Protein AF-A0A5N5MYC4-F1 (afdb_monomer)

Mean predicted aligned error: 20.19 Å

Radius of gyration: 36.61 Å; Cα contacts (8 Å, |Δi|>4): 87; chains: 1; bounding box: 85×36×116 Å

Nearest PDB structures (foldseek):
  8sst-assembly1_A  TM=7.123E-01  e=2.802E-02  Homo sapiens
  5und-assembly1_A  TM=7.502E-01  e=3.215E-02  Homo sapiens
  5t0u-assembly2_D  TM=6.548E-01  e=1.509E-02  Homo sapiens
  8ffz-assembly1_A  TM=6.194E-01  e=7.337E-02  Saccharomyces cerevisiae

Foldseek 3Di:
DDDDDDPDDDPDDDDDDDDDDPPVLPFDAAPVDRDGHSDPVVNVLVCQQQPNCDAPAAAPDPPDPRNPRHHSDPVVNVVCCCQCPVDPDNDDDDDPPPRPHPPPPPPPDDDDPDPPPVRVVVVVVVVVVVVVVVVVVVVVVVVVVVVVVVVVVVVVVVVVVD

Sequence (162 aa):
MVKGTIYRTASYSNPATEAGTPATQSGVNCQYCNKTVANARNLTPHIVSQHTDERAHLCPFQECPYATKGFALKEGLQRYITRVHESDNPTEPATPPQRAVPRIEQVSEEPQTEKSEGEVLRDRMRETQAIIDSQQRVMDEQIDTIEEQATVIKKQQARLRN

pLDDT: mean 71.6, std 19.71, range [30.23, 96.5]

Secondary structure (DSSP, 8-state):
--------------------------PEEPSSSSPEESSHHHHHHHHHHHT-----B--S-TTSTHHHH-BSSHHHHHHHHHHHTS-SS--S------------------------HHHHHHHHHHHHHHHHHHHHHHHHHHHHHHHHHHHHHHHHHHHHT-

Solvent-accessible surface area (backbone atoms only — not comparable to full-atom values): 10419 Å² total; per-residue (Å²): 139,83,87,78,83,79,84,77,79,77,83,85,76,85,83,90,78,95,72,98,66,89,69,76,77,76,39,42,67,47,95,90,44,96,53,67,30,78,40,67,82,56,41,58,61,46,44,35,62,65,76,38,92,59,40,83,34,51,43,89,51,80,94,40,86,38,38,83,58,33,25,57,41,64,68,60,41,51,57,45,45,54,52,74,75,66,43,99,64,75,81,67,83,79,71,71,86,66,81,67,69,74,79,76,73,81,75,86,70,76,91,71,90,71,71,52,72,71,51,54,50,49,52,52,51,51,55,55,46,53,52,50,56,54,53,46,53,54,51,51,54,51,48,55,52,51,52,52,51,51,52,52,51,52,52,53,54,54,60,75,74,108

Structure (mmCIF, N/CA/C/O backbone):
data_AF-A0A5N5MYC4-F1
#
_entry.id   AF-A0A5N5MYC4-F1
#
loop_
_atom_site.group_PDB
_atom_site.id
_atom_site.type_symbol
_atom_site.label_atom_id
_atom_site.label_alt_id
_atom_site.label_comp_id
_atom_site.label_asym_id
_atom_site.label_entity_id
_atom_site.label_seq_id
_atom_site.pdbx_PDB_ins_code
_atom_site.Cartn_x
_atom_site.Cartn_y
_atom_site.Cartn_z
_atom_site.occupancy
_atom_site.B_iso_or_equiv
_atom_site.auth_seq_id
_atom_site.auth_comp_id
_atom_site.auth_asym_id
_atom_site.auth_atom_id
_atom_site.pdbx_PDB_model_num
ATOM 1 N N . MET A 1 1 ? 53.921 -22.466 -33.991 1.00 40.56 1 MET A N 1
ATOM 2 C CA . MET A 1 1 ? 52.835 -22.314 -34.989 1.00 40.56 1 MET A CA 1
ATOM 3 C C . MET A 1 1 ? 51.530 -22.757 -34.341 1.00 40.56 1 MET A C 1
ATOM 5 O O . MET A 1 1 ? 51.2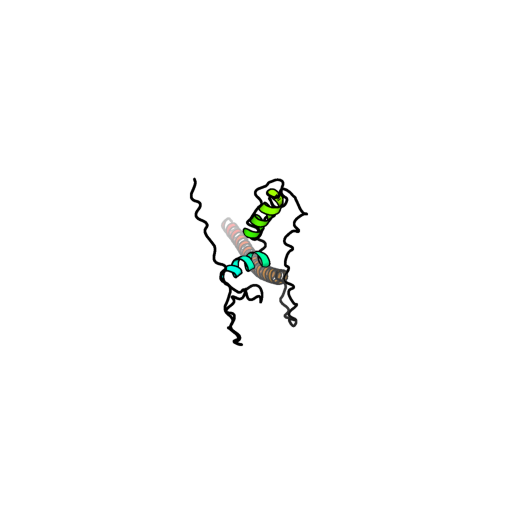82 -23.951 -34.239 1.00 40.56 1 MET A O 1
ATOM 9 N N . VAL A 1 2 ? 50.761 -21.815 -33.790 1.00 37.75 2 VAL A N 1
ATOM 10 C CA . VAL A 1 2 ? 49.554 -22.101 -32.993 1.00 37.75 2 VAL A CA 1
ATOM 11 C C . VAL A 1 2 ? 48.342 -22.066 -33.928 1.00 37.75 2 VAL A C 1
ATOM 13 O O . VAL A 1 2 ? 48.117 -21.065 -34.602 1.00 37.75 2 VAL A O 1
ATOM 16 N N . LYS A 1 3 ? 47.610 -23.181 -34.034 1.00 37.59 3 LYS A N 1
ATOM 17 C CA . LYS A 1 3 ? 46.427 -23.327 -34.898 1.00 37.59 3 LYS A CA 1
ATOM 18 C C . LYS A 1 3 ? 45.230 -22.628 -34.241 1.00 37.59 3 LYS A C 1
ATOM 20 O O . LYS A 1 3 ? 44.675 -23.149 -33.282 1.00 37.59 3 LYS A O 1
ATOM 25 N N . GLY A 1 4 ? 44.863 -21.448 -34.739 1.00 34.09 4 GLY A N 1
ATOM 26 C CA . GLY A 1 4 ? 43.663 -20.720 -34.324 1.00 34.09 4 GLY A CA 1
ATOM 27 C C . GLY A 1 4 ? 42.451 -21.144 -35.152 1.00 34.09 4 GLY A C 1
ATOM 28 O O . GLY A 1 4 ? 42.397 -20.889 -36.353 1.00 34.09 4 GLY A O 1
ATOM 29 N N . THR A 1 5 ? 41.485 -21.800 -34.515 1.00 40.28 5 THR A N 1
ATOM 30 C CA . THR A 1 5 ? 40.174 -22.113 -35.094 1.00 40.28 5 THR A CA 1
ATOM 31 C C . THR A 1 5 ? 39.358 -20.825 -35.189 1.00 40.28 5 THR A C 1
ATOM 33 O O . THR A 1 5 ? 38.956 -20.263 -34.173 1.00 40.28 5 THR A O 1
ATOM 36 N N . ILE A 1 6 ? 39.128 -20.336 -36.407 1.00 43.34 6 ILE A N 1
ATOM 37 C CA . ILE A 1 6 ? 38.273 -19.173 -36.659 1.00 43.34 6 ILE A CA 1
ATOM 38 C C . ILE A 1 6 ? 36.821 -19.669 -36.683 1.00 43.34 6 ILE A C 1
ATOM 40 O O . ILE A 1 6 ? 36.398 -20.303 -37.649 1.00 43.34 6 ILE A O 1
ATOM 44 N N . TYR A 1 7 ? 36.047 -19.408 -35.627 1.00 30.23 7 TYR A N 1
ATOM 45 C CA . TYR A 1 7 ? 34.598 -19.616 -35.665 1.00 30.23 7 TYR A CA 1
ATOM 46 C C . TYR A 1 7 ? 33.967 -18.496 -36.494 1.00 30.23 7 TYR A C 1
ATOM 48 O O . TYR A 1 7 ? 33.745 -17.384 -36.022 1.00 30.23 7 TYR A O 1
ATOM 56 N N . ARG A 1 8 ? 33.714 -18.791 -37.769 1.00 38.62 8 ARG A N 1
ATOM 57 C CA . ARG A 1 8 ? 32.948 -17.944 -38.684 1.00 38.62 8 ARG A CA 1
ATOM 58 C C . ARG A 1 8 ? 31.475 -18.010 -38.269 1.00 38.62 8 ARG A C 1
ATOM 60 O O . ARG A 1 8 ? 30.798 -18.984 -38.587 1.00 38.62 8 ARG A O 1
ATOM 67 N N . THR A 1 9 ? 30.970 -17.016 -37.542 1.00 39.94 9 THR A N 1
ATOM 68 C CA . THR A 1 9 ? 29.525 -16.884 -37.319 1.00 39.94 9 THR A CA 1
ATOM 69 C C . THR A 1 9 ? 28.873 -16.512 -38.648 1.00 39.94 9 THR A C 1
ATOM 71 O O . THR A 1 9 ? 29.110 -15.447 -39.212 1.00 39.94 9 THR A O 1
ATOM 74 N N . ALA A 1 10 ? 28.112 -17.452 -39.204 1.00 36.81 10 ALA A N 1
ATOM 75 C CA . ALA A 1 10 ? 27.344 -17.239 -40.416 1.00 36.81 10 ALA A CA 1
ATOM 76 C C . ALA A 1 10 ? 26.295 -16.143 -40.171 1.00 36.81 10 ALA A C 1
ATOM 78 O O . ALA A 1 10 ? 25.415 -16.278 -39.321 1.00 36.81 10 ALA A O 1
ATOM 79 N N . SER A 1 11 ? 26.406 -15.054 -40.924 1.00 43.53 11 SER A N 1
ATOM 80 C CA . SER A 1 11 ? 25.342 -14.088 -41.153 1.00 43.53 11 SER A CA 1
ATOM 81 C C . SER A 1 11 ? 24.241 -14.774 -41.959 1.00 43.53 11 SER A C 1
ATOM 83 O O . SER A 1 11 ? 24.318 -14.881 -43.182 1.00 43.53 11 SER A O 1
ATOM 85 N N . TYR A 1 12 ? 23.218 -15.277 -41.272 1.00 34.78 12 TYR A N 1
ATOM 86 C CA . TYR A 1 12 ? 21.999 -15.716 -41.939 1.00 34.78 12 TYR A CA 1
ATOM 87 C C . TYR A 1 12 ? 21.197 -14.480 -42.328 1.00 34.78 12 TYR A C 1
ATOM 89 O O . TYR A 1 12 ? 20.502 -13.881 -41.510 1.00 34.78 12 TYR A O 1
ATOM 97 N N . SER A 1 13 ? 21.332 -14.083 -43.587 1.00 42.34 13 SER A N 1
ATOM 98 C CA . SER A 1 13 ? 20.403 -13.174 -44.240 1.00 42.34 13 SER A CA 1
ATOM 99 C C . SER A 1 13 ? 19.429 -13.977 -45.107 1.00 42.34 13 SER A C 1
ATOM 101 O O . SER A 1 13 ? 19.862 -14.682 -46.015 1.00 42.34 13 SER A O 1
ATOM 103 N N . ASN A 1 14 ? 18.136 -13.740 -44.843 1.00 51.56 14 ASN A N 1
ATOM 104 C CA . ASN A 1 14 ? 16.948 -13.868 -45.708 1.00 51.56 14 ASN A CA 1
ATOM 105 C C . ASN A 1 14 ? 16.338 -15.273 -45.945 1.00 51.56 14 ASN A C 1
ATOM 107 O O . ASN A 1 14 ? 17.061 -16.260 -46.051 1.00 51.56 14 ASN A O 1
ATOM 111 N N . PRO A 1 15 ? 14.987 -15.371 -46.000 1.00 45.44 15 PRO A N 1
ATOM 112 C CA . PRO A 1 15 ? 14.261 -14.934 -47.197 1.00 45.44 15 PRO A CA 1
ATOM 113 C C . PRO A 1 15 ? 12.958 -14.145 -46.967 1.00 45.44 15 PRO A C 1
ATOM 115 O O . PRO A 1 15 ? 12.395 -14.079 -45.880 1.00 45.44 15 PRO A O 1
ATOM 118 N N . ALA A 1 16 ? 12.527 -13.529 -48.066 1.00 44.28 16 ALA A N 1
ATOM 119 C CA . ALA A 1 16 ? 11.279 -12.818 -48.282 1.00 44.28 16 ALA A CA 1
ATOM 120 C C . ALA A 1 16 ? 10.018 -13.625 -47.931 1.00 44.28 16 ALA A C 1
ATOM 122 O O . ALA A 1 16 ? 9.952 -14.812 -48.235 1.00 44.28 16 ALA A O 1
ATOM 123 N N . THR A 1 17 ? 8.980 -12.926 -47.465 1.00 39.84 17 THR A N 1
ATOM 124 C CA . THR A 1 17 ? 7.576 -13.248 -47.769 1.00 39.84 17 THR A CA 1
ATOM 125 C C . THR A 1 17 ? 6.750 -11.965 -47.748 1.00 39.84 17 THR A C 1
ATOM 127 O O . THR A 1 17 ? 6.497 -11.390 -46.690 1.00 39.84 17 THR A O 1
ATOM 130 N N . GLU A 1 18 ? 6.329 -11.534 -48.934 1.00 50.00 18 GLU A N 1
ATOM 131 C CA . GLU A 1 18 ? 5.110 -10.756 -49.123 1.00 50.00 18 GLU A CA 1
ATOM 132 C C . GLU A 1 18 ? 3.922 -11.665 -48.786 1.00 50.00 18 GLU A C 1
ATOM 134 O O . GLU A 1 18 ? 3.725 -12.680 -49.448 1.00 50.00 18 GLU A O 1
ATOM 139 N N . ALA A 1 19 ? 3.151 -11.337 -47.751 1.00 41.12 19 ALA A N 1
ATOM 140 C CA . ALA A 1 19 ? 1.757 -11.752 -47.601 1.00 41.12 19 ALA A CA 1
ATOM 141 C C . ALA A 1 19 ? 1.153 -11.031 -46.395 1.00 41.12 19 ALA A C 1
ATOM 143 O O . ALA A 1 19 ? 1.641 -11.136 -45.270 1.00 41.12 19 ALA A O 1
ATOM 144 N N . GLY A 1 20 ? 0.063 -10.306 -46.635 1.00 51.94 20 GLY A N 1
ATOM 145 C CA . GLY A 1 20 ? -0.816 -9.847 -45.576 1.00 51.94 20 GLY A CA 1
ATOM 146 C C . GLY A 1 20 ? -1.429 -11.041 -44.849 1.00 51.94 20 GLY A C 1
ATOM 147 O O . GLY A 1 20 ? -2.230 -11.780 -45.408 1.00 51.94 20 GLY A O 1
ATOM 148 N N . THR A 1 21 ? -1.084 -11.179 -43.577 1.00 41.94 21 THR A N 1
ATOM 149 C CA . THR A 1 21 ? -1.866 -11.901 -42.573 1.00 41.94 21 THR A CA 1
ATOM 150 C C . THR A 1 21 ? -1.789 -11.071 -41.298 1.00 41.94 21 THR A C 1
ATOM 152 O O . THR A 1 21 ? -0.668 -10.785 -40.864 1.00 41.94 21 THR A O 1
ATOM 155 N N . PRO A 1 22 ? -2.909 -10.674 -40.663 1.00 47.75 22 PRO A N 1
ATOM 156 C CA . PRO A 1 22 ? -2.864 -10.241 -39.280 1.00 47.75 22 PRO A CA 1
ATOM 157 C C . PRO A 1 22 ? -2.568 -11.501 -38.469 1.00 47.75 22 PRO A C 1
ATOM 159 O O . PRO A 1 22 ? -3.472 -12.183 -37.994 1.00 47.75 22 PRO A O 1
ATOM 162 N N . ALA A 1 23 ? -1.287 -11.865 -38.372 1.00 49.53 23 ALA A N 1
ATOM 163 C CA . ALA A 1 23 ? -0.843 -12.754 -37.323 1.00 49.53 23 ALA A CA 1
ATOM 164 C C . ALA A 1 23 ? -1.315 -12.076 -36.043 1.00 49.53 23 ALA A C 1
ATOM 166 O O . ALA A 1 23 ? -0.856 -10.977 -35.727 1.00 49.53 23 ALA A O 1
ATOM 167 N N . THR A 1 24 ? -2.305 -12.671 -35.382 1.00 54.91 24 THR A N 1
ATOM 168 C CA . THR A 1 24 ? -2.710 -12.311 -34.031 1.00 54.91 24 THR A CA 1
ATOM 169 C C . THR A 1 24 ? -1.435 -12.266 -33.214 1.00 54.91 24 THR A C 1
ATOM 171 O O . THR A 1 24 ? -0.899 -13.312 -32.838 1.00 54.91 24 THR A O 1
ATOM 174 N N . GLN A 1 25 ? -0.900 -11.055 -33.030 1.00 58.31 25 GLN A N 1
ATOM 175 C CA . GLN A 1 25 ? 0.238 -10.801 -32.173 1.00 58.31 25 GLN A CA 1
ATOM 176 C C . GLN A 1 25 ? -0.243 -11.237 -30.802 1.00 58.31 25 GLN A C 1
ATOM 178 O O . GLN A 1 25 ? -0.984 -10.521 -30.134 1.00 58.31 25 GLN A O 1
ATOM 183 N N . SER A 1 26 ? 0.099 -12.467 -30.433 1.00 66.88 26 SER A N 1
ATOM 184 C CA . SER A 1 26 ? -0.256 -13.060 -29.151 1.00 66.88 26 SER A CA 1
ATOM 185 C C . SER A 1 26 ? 0.699 -12.479 -28.118 1.00 66.88 26 SER A C 1
AT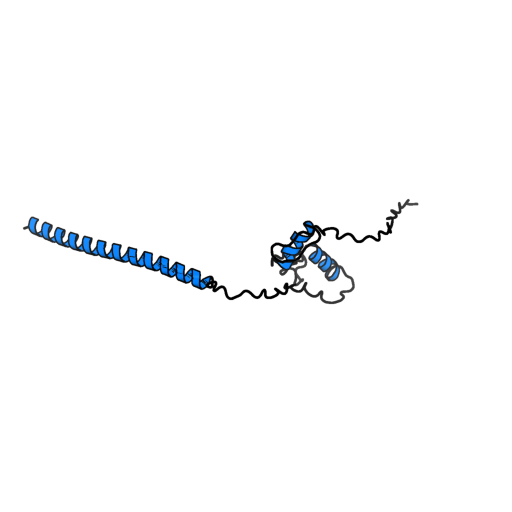OM 187 O O . SER A 1 26 ? 1.531 -13.171 -27.543 1.00 66.88 26 SER A O 1
ATOM 189 N N . GLY A 1 27 ? 0.662 -11.156 -27.990 1.00 74.19 27 GLY A N 1
ATOM 190 C CA . GLY A 1 27 ? 1.341 -10.439 -26.939 1.00 74.19 27 GLY A CA 1
ATOM 191 C C . GLY A 1 27 ? 0.592 -10.636 -25.630 1.00 74.19 27 GLY A C 1
ATOM 192 O O . GLY A 1 27 ? -0.596 -10.955 -25.595 1.00 74.19 27 GLY A O 1
ATOM 193 N N . VAL A 1 28 ? 1.312 -10.453 -24.536 1.00 81.19 28 VAL A N 1
ATOM 194 C CA . VAL A 1 28 ? 0.767 -10.531 -23.190 1.00 81.19 28 VAL A CA 1
ATOM 195 C C . VAL A 1 28 ? 0.457 -9.116 -22.726 1.00 81.19 28 VAL A C 1
ATOM 197 O O . VAL A 1 28 ? 1.333 -8.249 -22.721 1.00 81.19 2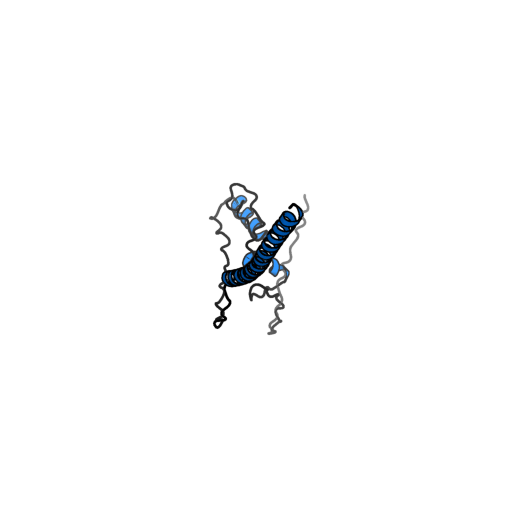8 VAL A O 1
ATOM 200 N N . ASN A 1 29 ? -0.796 -8.879 -22.354 1.00 84.56 29 ASN A N 1
ATOM 201 C CA . ASN A 1 29 ? -1.239 -7.586 -21.849 1.00 84.56 29 ASN A CA 1
ATOM 202 C C . ASN A 1 29 ? -0.779 -7.385 -20.405 1.00 84.56 29 ASN A C 1
ATOM 204 O O . ASN A 1 29 ? -0.800 -8.316 -19.595 1.00 84.56 29 ASN A O 1
ATOM 208 N N . CYS A 1 30 ? -0.370 -6.162 -20.081 1.00 82.25 30 CYS A N 1
ATOM 209 C CA . CYS A 1 30 ? -0.133 -5.779 -18.700 1.00 82.25 30 CYS A CA 1
ATOM 210 C C . CYS A 1 30 ? -1.462 -5.597 -17.955 1.00 82.25 30 CYS A C 1
ATOM 212 O O . CYS A 1 30 ? -2.449 -5.138 -18.517 1.00 82.25 30 CYS A O 1
ATOM 214 N N . GLN A 1 31 ? -1.489 -5.976 -16.678 1.00 81.75 31 GLN A N 1
ATOM 215 C CA . GLN A 1 31 ? -2.675 -5.832 -15.824 1.00 81.75 31 GLN A CA 1
ATOM 216 C C . GLN A 1 31 ? -2.794 -4.424 -15.222 1.00 81.75 31 GLN A C 1
ATOM 218 O O . GLN A 1 31 ? -3.866 -4.029 -14.783 1.00 81.75 31 GLN A O 1
ATOM 223 N N . TYR A 1 32 ? -1.695 -3.667 -15.211 1.00 79.19 32 TYR A N 1
ATOM 224 C CA . TYR A 1 32 ? -1.620 -2.321 -14.638 1.00 79.19 32 TYR A CA 1
ATOM 225 C C . TYR A 1 32 ? -1.611 -1.216 -15.706 1.00 79.19 32 TYR A C 1
ATOM 227 O O . TYR A 1 32 ? -1.733 -0.036 -15.384 1.00 79.19 32 TYR A O 1
ATOM 235 N N . CYS A 1 33 ? -1.446 -1.572 -16.983 1.00 80.75 33 CYS A N 1
ATOM 236 C CA . CYS A 1 33 ? -1.672 -0.666 -18.105 1.00 80.75 33 CYS A CA 1
ATOM 237 C C . CYS A 1 33 ? -2.127 -1.424 -19.351 1.00 80.75 33 CYS A C 1
ATOM 239 O O . CYS A 1 33 ? -1.788 -2.584 -19.543 1.00 80.75 33 CYS A O 1
ATOM 241 N N . ASN A 1 34 ? -2.796 -0.732 -20.272 1.00 77.81 34 ASN A N 1
ATOM 242 C CA . ASN A 1 34 ? -3.291 -1.316 -21.525 1.00 77.81 34 ASN A CA 1
ATOM 243 C C . ASN A 1 34 ? -2.183 -1.583 -22.568 1.00 77.81 34 ASN A C 1
ATOM 245 O O . ASN A 1 34 ? -2.446 -1.595 -23.769 1.00 77.81 34 ASN A O 1
ATOM 249 N N . LYS A 1 35 ? -0.922 -1.759 -22.144 1.00 78.50 35 LYS A N 1
ATOM 250 C CA . LYS A 1 35 ? 0.185 -2.076 -23.054 1.00 78.50 35 LYS A CA 1
ATOM 251 C C . LYS A 1 35 ? 0.273 -3.578 -23.296 1.00 78.50 35 LYS A C 1
ATOM 253 O O . LYS A 1 35 ? 0.394 -4.369 -22.360 1.00 78.50 35 LYS A O 1
ATOM 258 N N . THR A 1 36 ? 0.305 -3.945 -24.572 1.00 83.12 36 THR A N 1
ATOM 259 C CA . THR A 1 36 ? 0.582 -5.305 -25.033 1.00 83.12 36 THR A CA 1
ATOM 260 C C . THR A 1 36 ? 2.085 -5.490 -25.206 1.00 83.12 36 THR A C 1
ATOM 262 O O . THR A 1 36 ? 2.729 -4.809 -26.005 1.00 83.12 36 THR A O 1
ATOM 265 N N . VAL A 1 37 ? 2.665 -6.410 -24.440 1.00 84.38 37 VAL A N 1
ATOM 266 C CA . VAL A 1 37 ? 4.084 -6.758 -24.512 1.00 84.38 37 VAL A CA 1
ATOM 267 C C . VAL A 1 37 ? 4.249 -7.992 -25.390 1.00 84.38 37 VAL A C 1
ATOM 269 O O . VAL A 1 37 ? 3.516 -8.959 -25.242 1.00 84.38 37 VAL A O 1
ATOM 272 N N . ALA A 1 38 ? 5.244 -8.000 -26.279 1.00 83.69 38 ALA A N 1
ATOM 273 C CA . ALA A 1 38 ? 5.427 -9.088 -27.245 1.00 83.69 38 ALA A CA 1
ATOM 274 C C . ALA A 1 38 ? 5.568 -10.486 -26.612 1.00 83.69 38 ALA A C 1
ATOM 276 O O . ALA A 1 38 ? 5.150 -11.461 -27.218 1.00 83.69 38 ALA A O 1
ATOM 277 N N . ASN A 1 39 ? 6.140 -10.587 -25.405 1.00 81.50 39 ASN A N 1
ATOM 278 C CA . ASN A 1 39 ? 6.407 -11.856 -24.724 1.00 81.50 39 ASN A CA 1
ATOM 279 C C . ASN A 1 39 ? 6.175 -11.743 -23.211 1.00 81.50 39 ASN A C 1
ATOM 281 O O . ASN A 1 39 ? 6.530 -10.727 -22.609 1.00 81.50 39 ASN A O 1
ATOM 285 N N . ALA A 1 40 ? 5.732 -12.834 -22.576 1.00 78.56 40 ALA A N 1
ATOM 286 C CA . ALA A 1 40 ? 5.562 -12.923 -21.119 1.00 78.56 40 ALA A CA 1
ATOM 287 C C . ALA A 1 40 ? 6.852 -12.601 -20.341 1.00 78.56 40 ALA A C 1
ATOM 289 O O . ALA A 1 40 ? 6.813 -11.916 -19.324 1.00 78.56 40 ALA A O 1
ATOM 290 N N . ARG A 1 41 ? 8.020 -13.015 -20.856 1.00 82.00 41 ARG A N 1
ATOM 291 C CA . ARG A 1 41 ? 9.332 -12.715 -20.249 1.00 82.00 41 ARG A CA 1
ATOM 292 C C . ARG A 1 41 ? 9.591 -11.213 -20.101 1.00 82.00 41 ARG A C 1
ATOM 294 O O . ARG A 1 41 ? 10.267 -10.800 -19.167 1.00 82.00 41 ARG A O 1
ATOM 301 N N . ASN A 1 42 ? 9.064 -10.409 -21.021 1.00 82.75 42 ASN A N 1
ATOM 302 C CA . ASN A 1 42 ? 9.244 -8.961 -21.014 1.00 82.75 42 ASN A CA 1
ATOM 303 C C . ASN A 1 42 ? 8.171 -8.256 -20.172 1.00 82.75 42 ASN A C 1
ATOM 305 O O . ASN A 1 42 ? 8.296 -7.061 -19.915 1.00 82.75 42 ASN A O 1
ATOM 309 N N . LEU A 1 43 ? 7.139 -8.977 -19.720 1.00 83.88 43 LEU A N 1
ATOM 310 C CA . LEU A 1 43 ? 6.089 -8.412 -18.885 1.00 83.88 43 LEU A CA 1
ATOM 311 C C . LEU A 1 43 ? 6.582 -8.163 -17.456 1.00 83.88 43 LEU A C 1
ATOM 313 O O . LEU A 1 43 ? 6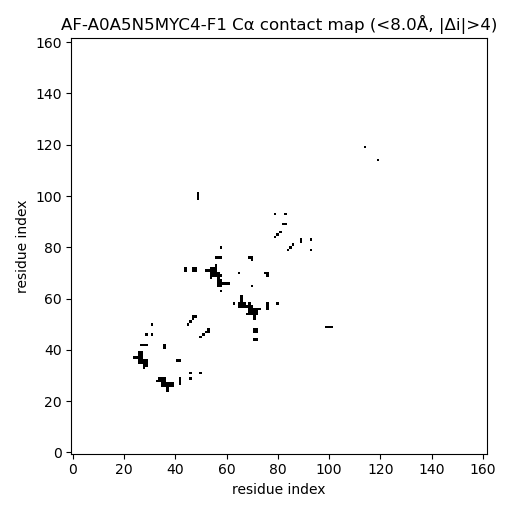.321 -7.104 -16.902 1.00 83.88 43 LEU A O 1
ATOM 317 N N . THR A 1 44 ? 7.359 -9.081 -16.882 1.00 83.62 44 THR A N 1
ATOM 318 C CA . THR A 1 44 ? 7.962 -8.899 -15.553 1.00 83.62 44 THR A CA 1
ATOM 319 C C . THR A 1 44 ? 8.826 -7.631 -15.459 1.00 83.62 44 THR A C 1
ATOM 321 O O . THR A 1 44 ? 8.532 -6.791 -14.611 1.00 83.62 44 THR A O 1
ATOM 324 N N . PRO A 1 45 ? 9.834 -7.401 -16.328 1.00 79.19 45 PRO A N 1
ATOM 325 C CA . PRO A 1 45 ? 10.620 -6.168 -16.278 1.00 79.19 45 PRO A CA 1
ATOM 326 C C . PRO A 1 45 ? 9.795 -4.923 -16.638 1.00 79.19 45 PRO A C 1
ATOM 328 O O . PRO A 1 45 ? 10.093 -3.824 -16.169 1.00 79.19 45 PRO A O 1
ATOM 331 N N . HIS A 1 46 ? 8.735 -5.070 -17.440 1.00 83.19 46 HIS A N 1
ATOM 332 C CA . HIS A 1 46 ? 7.787 -3.990 -17.701 1.00 83.19 46 HIS A CA 1
ATOM 333 C C . HIS A 1 46 ? 7.031 -3.587 -16.426 1.00 83.19 46 HIS A C 1
ATOM 335 O O . HIS A 1 46 ? 7.018 -2.408 -16.086 1.00 83.19 46 HIS A O 1
ATOM 341 N N . ILE A 1 47 ? 6.485 -4.550 -15.679 1.00 82.88 47 ILE A N 1
ATOM 342 C CA . ILE A 1 47 ? 5.804 -4.298 -14.403 1.00 82.88 47 ILE A CA 1
ATOM 343 C C . ILE A 1 47 ? 6.770 -3.674 -13.397 1.00 82.88 47 ILE A C 1
ATOM 345 O O . ILE A 1 47 ? 6.462 -2.631 -12.826 1.00 82.88 47 ILE A O 1
ATOM 349 N N . VAL A 1 48 ? 7.970 -4.242 -13.256 1.00 80.94 48 VAL A N 1
ATOM 350 C CA . VAL A 1 48 ? 8.951 -3.753 -12.281 1.00 80.94 48 VAL A CA 1
ATOM 351 C C . VAL A 1 48 ? 9.416 -2.328 -12.593 1.00 80.94 48 VAL A C 1
ATOM 353 O O . VAL A 1 48 ? 9.633 -1.534 -11.690 1.00 80.94 48 VAL A O 1
ATOM 356 N N . SER A 1 49 ? 9.547 -1.964 -13.871 1.00 77.81 49 SER A N 1
ATOM 357 C CA . SER A 1 49 ? 10.032 -0.630 -14.252 1.00 77.81 49 SER A CA 1
ATOM 358 C C . SER A 1 49 ? 8.951 0.448 -14.354 1.00 77.81 49 SER A C 1
ATOM 360 O O . SER A 1 49 ? 9.287 1.627 -14.254 1.00 77.81 49 SER A O 1
ATOM 362 N N . GLN A 1 50 ? 7.696 0.076 -14.629 1.00 77.88 50 GLN A N 1
ATOM 363 C CA . GLN A 1 50 ? 6.609 1.028 -14.908 1.00 77.88 50 GLN A CA 1
ATOM 364 C C . GLN A 1 50 ? 5.564 1.105 -13.793 1.00 77.88 50 GLN A C 1
ATOM 366 O O . GLN A 1 50 ? 4.872 2.115 -13.687 1.00 77.88 50 GLN A O 1
ATOM 371 N N . HIS A 1 51 ? 5.424 0.046 -12.995 1.00 80.00 51 HIS A N 1
ATOM 372 C CA . HIS A 1 51 ? 4.342 -0.095 -12.018 1.00 80.00 51 HIS A CA 1
ATOM 373 C C . HIS A 1 51 ? 4.838 -0.295 -10.587 1.00 80.00 51 HIS A C 1
ATOM 375 O O . HIS A 1 51 ? 4.077 -0.057 -9.655 1.00 80.00 51 HIS A O 1
ATOM 381 N N . THR A 1 52 ? 6.102 -0.677 -10.395 1.00 74.31 52 THR A N 1
ATOM 382 C CA . THR A 1 52 ? 6.715 -0.764 -9.067 1.00 74.31 52 THR A CA 1
ATOM 383 C C . THR A 1 52 ? 7.860 0.232 -8.942 1.00 74.31 52 THR A C 1
ATOM 385 O O . THR A 1 52 ? 8.641 0.395 -9.873 1.00 74.31 52 THR A O 1
ATOM 388 N N . ASP A 1 53 ? 8.009 0.859 -7.778 1.00 69.31 53 ASP A N 1
ATOM 389 C CA . ASP A 1 53 ? 9.171 1.707 -7.474 1.00 69.31 53 ASP A CA 1
ATOM 390 C C . ASP A 1 53 ? 10.340 0.900 -6.865 1.00 69.31 53 ASP A C 1
ATOM 392 O O . ASP A 1 53 ? 11.283 1.465 -6.307 1.00 69.31 53 ASP A O 1
ATOM 396 N N . GLU A 1 54 ? 10.308 -0.432 -6.974 1.00 70.88 54 GLU A N 1
ATOM 397 C CA . GLU A 1 54 ? 11.341 -1.299 -6.416 1.00 70.88 54 GLU A CA 1
ATOM 398 C C . GLU A 1 54 ? 12.611 -1.272 -7.282 1.00 70.88 54 GLU A C 1
ATOM 400 O O . GLU A 1 54 ? 12.627 -1.655 -8.454 1.00 70.88 54 GLU A O 1
ATOM 405 N N . ARG A 1 55 ? 13.713 -0.796 -6.694 1.00 76.19 55 ARG A N 1
ATOM 406 C CA . ARG A 1 55 ? 15.021 -0.682 -7.354 1.00 76.19 55 ARG A CA 1
ATOM 407 C C . ARG A 1 55 ? 16.046 -1.571 -6.668 1.00 76.19 55 ARG A C 1
ATOM 409 O O . ARG A 1 55 ? 16.897 -1.104 -5.918 1.00 76.19 55 ARG A O 1
ATOM 416 N N . ALA A 1 56 ? 15.963 -2.866 -6.955 1.00 77.50 56 A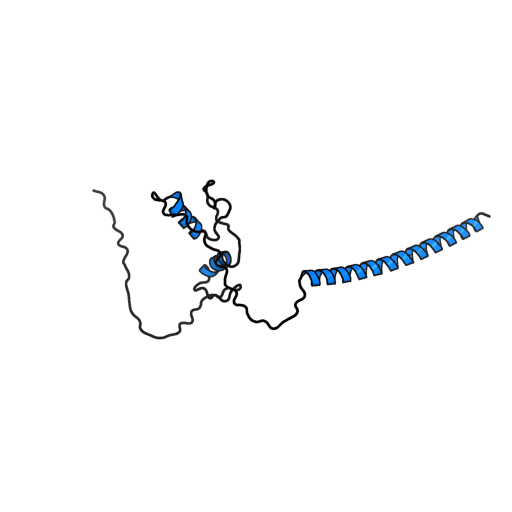LA A N 1
ATOM 417 C CA . ALA A 1 56 ? 16.796 -3.889 -6.326 1.00 77.50 56 ALA A CA 1
ATOM 418 C C . ALA A 1 56 ? 18.268 -3.887 -6.793 1.00 77.50 56 ALA A C 1
ATOM 420 O O . ALA A 1 56 ? 19.123 -4.503 -6.158 1.00 77.50 56 ALA A O 1
ATOM 421 N N . HIS A 1 57 ? 18.597 -3.226 -7.908 1.00 85.50 57 HIS A N 1
ATOM 422 C CA . HIS A 1 57 ? 19.930 -3.311 -8.508 1.00 85.50 57 HIS A CA 1
ATOM 423 C C . HIS A 1 57 ? 20.778 -2.077 -8.192 1.00 85.50 57 HIS A C 1
ATOM 425 O O . HIS A 1 57 ? 20.816 -1.123 -8.968 1.00 85.50 57 HIS A O 1
ATOM 431 N N . LEU A 1 58 ? 21.463 -2.098 -7.048 1.00 86.38 58 LEU A N 1
ATOM 432 C CA . LEU A 1 58 ? 22.344 -1.020 -6.588 1.00 86.38 58 LEU A CA 1
ATOM 433 C C . LEU A 1 58 ? 23.709 -1.039 -7.286 1.00 86.38 58 LEU A C 1
ATOM 435 O O . LEU A 1 58 ? 24.250 -2.099 -7.605 1.00 86.38 58 LEU A O 1
ATOM 439 N N . CYS A 1 59 ? 24.284 0.146 -7.492 1.00 85.81 59 CYS A N 1
ATOM 440 C CA . CYS A 1 59 ? 25.654 0.261 -7.977 1.00 85.81 59 CYS A CA 1
ATOM 441 C C . CYS A 1 59 ? 26.651 -0.176 -6.886 1.00 85.81 59 CYS A C 1
ATOM 443 O O . CYS A 1 59 ? 26.537 0.303 -5.758 1.00 85.81 59 CYS A O 1
ATOM 445 N N . PRO A 1 60 ? 27.643 -1.036 -7.188 1.00 84.94 60 PRO A N 1
ATOM 446 C CA . PRO A 1 60 ? 28.621 -1.483 -6.193 1.00 84.94 60 PRO A CA 1
ATOM 447 C C . PRO A 1 60 ? 29.619 -0.383 -5.781 1.00 84.94 60 PRO A C 1
ATOM 449 O O . PRO A 1 60 ? 30.238 -0.481 -4.722 1.00 84.94 60 PRO A O 1
ATOM 452 N N . PHE A 1 61 ? 29.769 0.674 -6.586 1.00 82.25 61 PHE A N 1
ATOM 453 C CA . PHE A 1 61 ? 30.682 1.787 -6.318 1.00 82.25 61 PH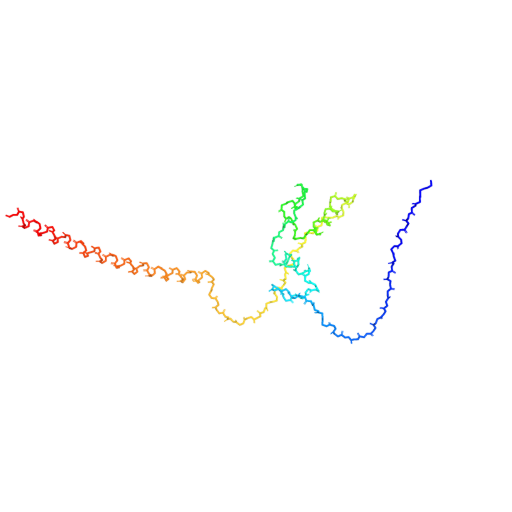E A CA 1
ATOM 454 C C . PHE A 1 61 ? 30.060 2.778 -5.328 1.00 82.25 61 PHE A C 1
ATOM 456 O O . PHE A 1 61 ? 29.063 3.416 -5.644 1.00 82.25 61 PHE A O 1
ATOM 463 N N . GLN A 1 62 ? 30.658 2.944 -4.145 1.00 80.50 62 GLN A N 1
ATOM 464 C CA . GLN A 1 62 ? 30.090 3.759 -3.055 1.00 80.50 62 GLN A CA 1
ATOM 465 C C . GLN A 1 62 ? 30.087 5.269 -3.339 1.00 80.50 62 GLN A C 1
ATOM 467 O O . GLN A 1 62 ? 29.206 5.982 -2.872 1.00 80.50 62 GLN A O 1
ATOM 472 N N . GLU A 1 63 ? 31.023 5.757 -4.155 1.00 78.50 63 GLU A N 1
ATOM 473 C CA . GLU A 1 63 ? 31.084 7.167 -4.577 1.00 78.50 63 GLU A CA 1
ATOM 474 C C . GLU A 1 63 ? 30.075 7.494 -5.694 1.00 78.50 63 GLU A C 1
ATOM 476 O O . GLU A 1 63 ? 29.985 8.623 -6.175 1.00 78.50 63 GLU A O 1
ATOM 481 N N . CYS A 1 64 ? 29.290 6.503 -6.126 1.00 82.19 64 CYS A N 1
ATOM 482 C CA . CYS A 1 64 ? 28.286 6.664 -7.160 1.00 82.19 64 CYS A CA 1
ATOM 483 C C . CYS A 1 64 ? 26.931 7.089 -6.563 1.00 82.19 64 CYS A C 1
ATOM 485 O O . CYS A 1 64 ? 26.424 6.434 -5.650 1.00 82.19 64 CYS A O 1
ATOM 487 N N . PRO A 1 65 ? 26.230 8.077 -7.155 1.00 79.31 65 PRO A N 1
ATOM 488 C CA . PRO A 1 65 ? 24.881 8.465 -6.723 1.00 79.31 65 PRO A CA 1
ATOM 489 C C . PRO A 1 65 ? 23.824 7.350 -6.873 1.00 79.31 65 PRO A C 1
ATOM 491 O O . PRO A 1 65 ? 22.709 7.487 -6.367 1.00 79.31 65 PRO A O 1
ATOM 494 N N . TYR A 1 66 ? 24.153 6.249 -7.559 1.00 79.00 66 TYR A N 1
ATOM 495 C CA . TYR A 1 66 ? 23.295 5.073 -7.731 1.00 79.00 66 TYR A CA 1
ATOM 496 C C . TYR A 1 66 ? 23.618 3.920 -6.768 1.00 79.00 66 TYR A C 1
ATOM 498 O O . TYR A 1 66 ? 22.981 2.869 -6.858 1.00 79.00 66 TYR A O 1
ATOM 506 N N . ALA A 1 67 ? 24.544 4.112 -5.822 1.00 78.88 67 ALA A N 1
ATOM 507 C CA . ALA A 1 67 ? 24.791 3.161 -4.735 1.00 78.88 67 ALA A CA 1
ATOM 508 C C . ALA A 1 67 ? 23.580 3.021 -3.799 1.00 78.88 67 ALA A C 1
ATOM 510 O O . ALA A 1 67 ? 23.318 1.943 -3.281 1.00 78.88 67 ALA A O 1
ATOM 511 N N . THR A 1 68 ? 22.806 4.098 -3.627 1.00 74.94 68 THR A N 1
ATOM 512 C CA . THR A 1 68 ? 21.605 4.129 -2.774 1.00 74.94 68 THR A CA 1
ATOM 513 C C . THR A 1 68 ? 20.301 4.124 -3.568 1.00 74.94 68 THR A C 1
ATOM 515 O O . THR A 1 68 ? 19.293 3.618 -3.090 1.00 74.94 68 THR A O 1
ATOM 518 N N . LYS A 1 69 ? 20.300 4.682 -4.787 1.00 77.81 69 LYS A N 1
ATOM 519 C CA . LYS A 1 69 ? 19.088 4.809 -5.617 1.00 77.81 69 LYS A CA 1
ATOM 520 C C . LYS A 1 69 ? 18.762 3.567 -6.440 1.00 77.81 69 LYS A C 1
ATOM 522 O O . LYS A 1 69 ? 17.590 3.341 -6.719 1.00 77.81 69 LYS A O 1
ATOM 527 N N . GLY A 1 70 ? 19.778 2.824 -6.878 1.00 77.31 70 GLY A N 1
ATOM 528 C CA . GLY A 1 70 ? 19.628 1.617 -7.688 1.00 77.31 70 GLY A CA 1
ATOM 529 C C . GLY A 1 70 ? 18.903 1.777 -9.026 1.00 77.31 70 GLY A C 1
ATOM 530 O O . GLY A 1 70 ? 18.448 2.853 -9.424 1.00 77.31 70 GLY A O 1
ATOM 531 N N . PHE A 1 71 ? 18.800 0.655 -9.728 1.00 80.88 71 PHE A N 1
ATOM 532 C CA . PHE A 1 71 ? 18.094 0.487 -10.990 1.00 80.88 71 PHE A CA 1
ATOM 533 C C . PHE A 1 71 ? 16.972 -0.540 -10.817 1.00 80.88 71 PHE A C 1
ATOM 535 O O . PHE A 1 71 ? 17.097 -1.493 -10.047 1.00 80.88 71 PHE A O 1
ATOM 542 N N . ALA A 1 72 ? 15.886 -0.362 -11.571 1.00 81.56 72 ALA A N 1
ATOM 543 C CA . ALA A 1 72 ? 14.782 -1.324 -11.617 1.00 81.56 72 ALA A CA 1
ATOM 544 C C . ALA A 1 72 ? 15.174 -2.630 -12.334 1.00 81.56 72 ALA A C 1
ATOM 546 O O . ALA A 1 72 ? 14.610 -3.680 -12.061 1.00 81.56 72 ALA A O 1
ATOM 547 N N . LEU A 1 73 ? 16.155 -2.574 -13.246 1.00 82.69 73 LEU A N 1
ATOM 548 C CA . LEU A 1 73 ? 16.597 -3.711 -14.058 1.00 82.69 73 LEU A CA 1
ATOM 549 C C . LEU A 1 73 ? 18.110 -3.907 -13.979 1.00 82.69 73 LEU A C 1
ATOM 551 O O . LEU A 1 73 ? 18.879 -2.940 -13.990 1.00 82.69 73 LEU A O 1
ATOM 555 N N . LYS A 1 74 ? 18.533 -5.173 -13.975 1.00 82.31 74 LYS A N 1
ATOM 556 C CA . LYS A 1 74 ? 19.942 -5.572 -13.920 1.00 82.31 74 LYS A CA 1
ATOM 557 C C . LYS A 1 74 ? 20.712 -5.130 -15.163 1.00 82.31 74 LYS A C 1
ATOM 559 O O . LYS A 1 74 ? 21.841 -4.662 -15.046 1.00 82.31 74 LYS A O 1
ATOM 564 N N . GLU A 1 75 ? 20.107 -5.234 -16.344 1.00 81.38 75 GLU A N 1
ATOM 565 C CA . GLU A 1 75 ? 20.725 -4.835 -17.613 1.00 81.38 75 GLU A CA 1
ATOM 566 C C . GLU A 1 75 ? 21.004 -3.325 -17.649 1.00 81.38 75 GLU A C 1
ATOM 568 O O . GLU A 1 75 ? 22.023 -2.884 -18.181 1.00 81.38 75 GLU A O 1
ATOM 573 N N . GLY A 1 76 ? 20.122 -2.530 -17.031 1.00 82.25 76 GLY A N 1
ATOM 574 C CA . GLY A 1 76 ? 20.306 -1.089 -16.871 1.00 82.25 76 GLY A CA 1
ATOM 575 C C . GLY A 1 76 ? 21.522 -0.757 -16.006 1.00 82.25 76 GLY A C 1
ATOM 576 O O . GLY A 1 76 ? 22.338 0.076 -16.403 1.00 82.25 76 GLY A O 1
ATOM 577 N N . LEU A 1 77 ? 21.681 -1.460 -14.879 1.00 85.88 77 LEU A N 1
ATOM 578 C CA . LEU A 1 77 ? 22.850 -1.325 -14.009 1.00 85.88 77 LEU A CA 1
ATOM 579 C C . LEU A 1 77 ? 24.143 -1.750 -14.721 1.00 85.88 77 LEU A C 1
ATOM 581 O O . LEU A 1 77 ? 25.136 -1.032 -14.661 1.00 85.88 77 LEU A O 1
ATOM 585 N N . GLN A 1 78 ? 24.142 -2.888 -15.421 1.00 84.75 78 GLN A N 1
ATOM 586 C CA . GLN A 1 78 ? 25.330 -3.362 -16.140 1.00 84.75 78 GLN A CA 1
ATOM 587 C C . GLN A 1 78 ? 25.777 -2.360 -17.206 1.00 84.75 78 GLN A C 1
ATOM 589 O O . GLN A 1 78 ? 26.944 -1.983 -17.237 1.00 84.75 78 GLN A O 1
ATOM 594 N N . ARG A 1 79 ? 24.841 -1.851 -18.019 1.00 83.12 79 ARG A N 1
ATOM 595 C CA . ARG A 1 79 ? 25.150 -0.826 -19.027 1.00 83.12 79 ARG A CA 1
ATOM 596 C C . ARG A 1 79 ? 25.665 0.471 -18.402 1.00 83.12 79 ARG A C 1
ATOM 598 O O . ARG A 1 79 ? 26.470 1.169 -19.014 1.00 83.12 79 ARG A O 1
ATOM 605 N N . TYR A 1 80 ? 25.162 0.829 -17.222 1.00 83.19 80 TYR A N 1
ATOM 606 C CA . TYR A 1 80 ? 25.634 1.992 -16.480 1.00 83.19 80 TYR A CA 1
ATOM 607 C C . TYR A 1 80 ? 27.089 1.806 -16.037 1.00 83.19 80 TYR A C 1
ATOM 609 O O . TYR A 1 80 ? 27.925 2.654 -16.337 1.00 83.19 80 TYR A O 1
ATOM 617 N N . ILE A 1 81 ? 27.409 0.669 -15.413 1.00 84.56 81 ILE A N 1
ATOM 618 C CA . ILE A 1 81 ? 28.764 0.365 -14.936 1.00 84.56 81 ILE A CA 1
ATOM 619 C C . ILE A 1 81 ? 29.770 0.402 -16.088 1.00 84.56 81 ILE A C 1
ATOM 621 O O . ILE A 1 81 ? 30.768 1.113 -15.999 1.00 84.56 81 ILE A O 1
ATOM 625 N N . THR A 1 82 ? 29.458 -0.248 -17.211 1.00 84.00 82 THR A N 1
ATOM 626 C CA . THR A 1 82 ? 30.364 -0.294 -18.369 1.00 84.00 82 THR A CA 1
ATOM 627 C C . THR A 1 82 ? 30.652 1.091 -18.961 1.00 84.00 82 THR A C 1
ATOM 629 O O . THR A 1 82 ? 31.701 1.320 -19.547 1.00 84.00 82 THR A O 1
ATOM 632 N N . ARG A 1 83 ? 29.699 2.029 -18.853 1.00 79.06 83 ARG A N 1
ATOM 633 C CA . ARG A 1 83 ? 29.802 3.370 -19.459 1.00 79.06 83 ARG A CA 1
ATOM 634 C C . ARG A 1 83 ? 30.359 4.437 -18.532 1.00 79.06 83 ARG A C 1
ATOM 636 O O . ARG A 1 83 ? 30.807 5.459 -19.022 1.00 79.06 83 ARG A O 1
ATOM 643 N N . VAL A 1 84 ? 30.218 4.256 -17.225 1.00 78.25 84 VAL A N 1
ATOM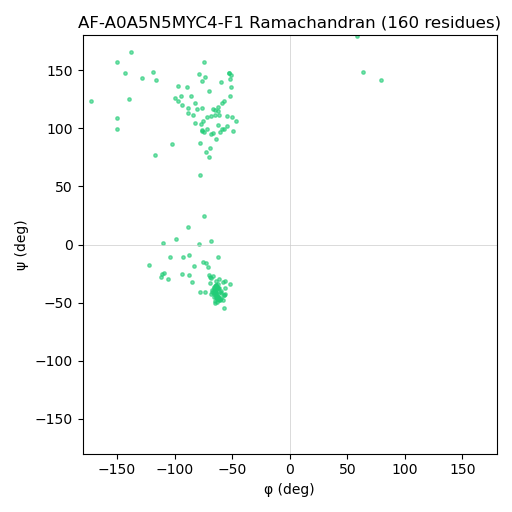 644 C CA . VAL A 1 84 ? 30.564 5.286 -16.236 1.00 7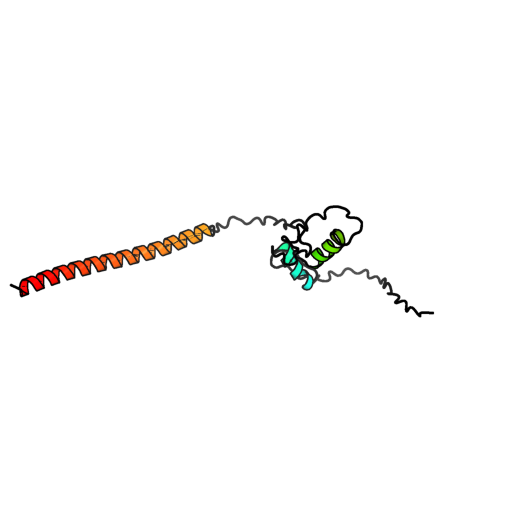8.25 84 VAL A CA 1
ATOM 645 C C . VAL A 1 84 ? 31.777 4.880 -15.406 1.00 78.25 84 VAL A C 1
ATOM 647 O O . VAL A 1 84 ? 32.519 5.748 -14.961 1.00 78.25 84 VAL A O 1
ATOM 650 N N . HIS A 1 85 ? 32.004 3.579 -15.218 1.00 80.06 85 HIS A N 1
ATOM 651 C CA . HIS A 1 85 ? 33.115 3.060 -14.420 1.00 80.06 85 HIS A CA 1
ATOM 652 C C . HIS A 1 85 ? 34.192 2.349 -15.256 1.00 80.06 85 HIS A C 1
ATOM 654 O O . HIS A 1 85 ? 35.338 2.317 -14.825 1.00 80.06 85 HIS A O 1
ATOM 660 N N . GLU A 1 86 ? 33.863 1.813 -16.438 1.00 75.38 86 GLU A N 1
ATOM 661 C CA . GLU A 1 86 ? 34.810 1.035 -17.266 1.00 75.38 86 GLU A CA 1
ATOM 662 C C . GLU A 1 86 ? 35.262 1.745 -18.561 1.00 75.38 86 GLU A C 1
ATOM 664 O O . GLU A 1 86 ? 36.025 1.175 -19.337 1.00 75.38 86 GLU A O 1
ATOM 669 N N . SER A 1 87 ? 34.817 2.979 -18.829 1.00 61.34 87 SER A N 1
ATOM 670 C CA . SER A 1 87 ? 35.196 3.716 -20.045 1.00 61.34 87 SER A CA 1
ATOM 671 C C . SER A 1 87 ? 36.393 4.652 -19.828 1.00 61.34 87 SER A C 1
ATOM 673 O O . SER A 1 87 ? 36.312 5.555 -18.998 1.00 61.34 87 SER A O 1
ATOM 675 N N . ASP A 1 88 ? 37.423 4.547 -20.675 1.00 56.34 88 ASP A N 1
ATOM 676 C CA . ASP A 1 88 ? 38.582 5.469 -20.758 1.00 56.34 88 ASP A CA 1
ATOM 677 C C . ASP A 1 88 ? 38.240 6.884 -21.288 1.00 56.34 88 ASP A C 1
ATOM 679 O O . ASP A 1 88 ? 39.116 7.726 -21.488 1.00 56.34 88 ASP A O 1
ATOM 683 N N . ASN A 1 89 ? 36.962 7.172 -21.558 1.00 47.50 89 ASN A N 1
ATOM 684 C CA . ASN A 1 89 ? 36.502 8.486 -22.002 1.00 47.50 89 ASN A CA 1
ATOM 685 C C . ASN A 1 89 ? 35.057 8.725 -21.519 1.00 47.50 89 ASN A C 1
ATOM 687 O O . ASN A 1 89 ? 34.121 8.185 -22.118 1.00 47.50 89 ASN A O 1
ATOM 691 N N . PRO A 1 90 ? 34.843 9.466 -20.417 1.00 51.53 90 PRO A N 1
ATOM 692 C CA . PRO A 1 90 ? 33.520 9.641 -19.833 1.00 51.53 90 PRO A CA 1
ATOM 693 C C . PRO A 1 90 ? 32.730 10.669 -20.651 1.00 51.53 90 PRO A C 1
ATOM 695 O O . PRO A 1 90 ? 32.734 11.864 -20.360 1.00 51.53 90 PRO A O 1
ATOM 698 N N . THR A 1 91 ? 32.040 10.223 -21.701 1.00 45.62 91 THR A N 1
ATOM 699 C CA . THR A 1 91 ? 31.077 11.080 -22.399 1.00 45.62 91 THR A CA 1
ATOM 700 C C . THR A 1 91 ? 29.801 11.193 -21.569 1.00 45.62 91 THR A C 1
ATOM 702 O O . THR A 1 91 ? 28.935 10.323 -21.639 1.00 45.62 91 THR A O 1
ATOM 705 N N . GLU A 1 92 ? 29.734 12.299 -20.827 1.00 48.53 92 GLU A N 1
ATOM 706 C CA . GLU A 1 92 ? 28.560 12.935 -20.217 1.00 48.53 92 GLU A CA 1
ATOM 707 C C . GLU A 1 92 ? 27.786 12.155 -19.135 1.00 48.53 92 GLU A C 1
ATOM 709 O O . GLU A 1 92 ? 27.696 10.925 -19.153 1.00 48.53 92 GLU A O 1
ATOM 714 N N . PRO A 1 93 ? 27.191 12.866 -18.152 1.00 46.56 93 PRO A N 1
ATOM 715 C CA . PRO A 1 93 ? 26.392 12.233 -17.116 1.00 46.56 93 PRO A CA 1
ATOM 716 C C . PRO A 1 93 ? 25.198 11.535 -17.764 1.00 46.56 93 PRO A C 1
ATOM 718 O O . PRO A 1 93 ? 24.282 12.179 -18.277 1.00 46.56 93 PRO A O 1
ATOM 721 N N . ALA A 1 94 ? 25.214 10.200 -17.726 1.00 50.69 94 ALA A N 1
ATOM 722 C CA . ALA A 1 94 ? 24.086 9.375 -18.118 1.00 50.69 94 ALA A CA 1
ATOM 723 C C . ALA A 1 94 ? 22.841 9.897 -17.394 1.00 50.69 94 ALA A C 1
ATOM 725 O O . ALA A 1 94 ? 22.726 9.800 -16.166 1.00 50.69 94 ALA A O 1
ATOM 726 N N . THR A 1 95 ? 21.936 10.500 -18.167 1.00 47.91 95 THR A N 1
ATOM 727 C CA . THR A 1 95 ? 20.655 10.977 -17.665 1.00 47.91 95 THR A CA 1
ATOM 728 C C . THR A 1 95 ? 19.990 9.829 -16.911 1.00 47.91 95 THR A C 1
ATOM 730 O O . THR A 1 95 ? 20.038 8.681 -17.377 1.00 47.91 95 THR A O 1
ATOM 733 N N . PRO A 1 96 ? 19.409 10.097 -15.725 1.00 50.66 96 PRO A N 1
ATOM 734 C CA . PRO A 1 96 ? 18.672 9.068 -15.013 1.00 50.66 96 PRO A CA 1
ATOM 735 C C . PRO A 1 96 ? 17.660 8.463 -15.988 1.00 50.66 96 PRO A C 1
ATOM 737 O O . PRO A 1 96 ? 17.117 9.220 -16.801 1.00 50.66 96 PRO A O 1
ATOM 740 N N . PRO A 1 97 ? 17.393 7.141 -15.949 1.00 51.31 97 PRO A N 1
ATOM 741 C CA . PRO A 1 97 ? 16.216 6.615 -16.618 1.00 51.31 97 PRO A CA 1
ATOM 742 C C . PRO A 1 97 ? 15.041 7.420 -16.068 1.00 51.31 97 PRO A C 1
ATOM 744 O O . PRO A 1 97 ? 14.667 7.281 -14.900 1.00 51.31 97 PRO A O 1
ATOM 747 N N . GLN A 1 98 ? 14.578 8.383 -16.868 1.00 48.47 98 GLN A N 1
ATOM 748 C CA . GLN A 1 98 ? 13.519 9.280 -16.463 1.00 48.47 98 GLN A CA 1
ATOM 749 C C . GLN A 1 98 ? 12.330 8.392 -16.165 1.00 48.47 98 GLN A C 1
ATOM 751 O O . GLN A 1 98 ? 12.105 7.398 -16.862 1.00 48.47 98 GLN A O 1
ATOM 756 N N . ARG A 1 99 ? 11.612 8.736 -15.096 1.00 50.28 99 ARG A N 1
ATOM 757 C CA . ARG A 1 99 ? 10.324 8.139 -14.776 1.00 50.28 99 ARG A CA 1
ATOM 758 C C . ARG A 1 99 ? 9.528 8.138 -16.079 1.00 50.28 99 ARG A C 1
ATOM 760 O O . ARG A 1 99 ? 9.125 9.201 -16.546 1.00 50.28 99 ARG A O 1
ATOM 767 N N . ALA A 1 100 ? 9.366 6.975 -16.703 1.00 50.38 100 ALA A N 1
ATOM 768 C CA . ALA A 1 100 ? 8.394 6.817 -17.763 1.00 50.38 100 ALA A CA 1
ATOM 769 C C . ALA A 1 100 ? 7.063 6.831 -17.026 1.00 50.38 100 ALA A C 1
ATOM 771 O O . ALA A 1 100 ? 6.539 5.791 -16.657 1.00 50.38 100 ALA A O 1
ATOM 772 N N . VAL A 1 101 ? 6.599 8.031 -16.670 1.00 43.12 101 VAL A N 1
ATOM 773 C CA . VAL A 1 101 ? 5.252 8.206 -16.154 1.00 43.12 101 VAL A CA 1
ATOM 774 C C . VAL A 1 101 ? 4.378 7.820 -17.338 1.00 43.12 101 VAL A C 1
ATOM 776 O O . VAL A 1 101 ? 4.436 8.517 -18.359 1.00 43.12 101 VAL A O 1
ATOM 779 N N . PRO A 1 102 ? 3.633 6.701 -17.303 1.00 45.97 102 PRO A N 1
ATOM 780 C CA . PRO A 1 102 ? 2.605 6.530 -18.302 1.00 45.97 102 PRO A CA 1
ATOM 781 C C . PRO A 1 102 ? 1.691 7.749 -18.163 1.00 45.97 102 PRO A C 1
ATOM 783 O O . PRO A 1 102 ? 1.209 8.050 -17.071 1.00 45.97 102 PRO A O 1
ATOM 786 N N . ARG A 1 103 ? 1.511 8.497 -19.256 1.00 45.66 103 ARG A N 1
ATOM 787 C CA . ARG A 1 103 ? 0.414 9.453 -19.362 1.00 45.66 103 ARG A CA 1
ATOM 788 C C . ARG A 1 103 ? -0.844 8.614 -19.195 1.00 45.66 103 ARG A C 1
ATOM 790 O O . ARG A 1 103 ? -1.230 7.910 -20.122 1.00 45.66 103 ARG A O 1
ATOM 797 N N . ILE A 1 104 ? -1.401 8.618 -17.991 1.00 51.09 104 ILE A N 1
ATOM 798 C CA . ILE A 1 104 ? -2.745 8.121 -17.751 1.00 51.09 104 ILE A CA 1
ATOM 799 C C . ILE A 1 104 ? -3.615 9.049 -18.596 1.00 51.09 104 ILE A C 1
ATOM 801 O O . ILE A 1 104 ? -3.755 10.231 -18.279 1.00 51.09 104 ILE A O 1
ATOM 805 N N . GLU A 1 105 ? -4.068 8.576 -19.757 1.00 45.69 105 GLU A N 1
ATOM 806 C CA . GLU A 1 105 ? -5.144 9.261 -20.457 1.00 45.69 105 GLU A CA 1
ATOM 807 C C . GLU A 1 105 ? -6.321 9.272 -19.494 1.00 45.69 105 GLU A C 1
ATOM 809 O O . GLU A 1 105 ? -6.715 8.226 -18.979 1.00 45.69 105 GLU A O 1
ATOM 814 N N . GLN A 1 106 ? -6.794 10.478 -19.180 1.00 43.94 106 GLN A N 1
ATOM 815 C CA . GLN A 1 106 ? -7.998 10.679 -18.397 1.00 43.94 106 GLN A CA 1
ATOM 816 C C . GLN A 1 106 ? -9.123 9.958 -19.135 1.00 43.94 106 GLN A C 1
ATOM 818 O O . GLN A 1 106 ? -9.644 10.462 -20.129 1.00 43.94 106 GLN A O 1
ATOM 823 N N . VAL A 1 107 ? -9.462 8.758 -18.675 1.00 42.91 107 VAL A N 1
ATOM 824 C CA . VAL A 1 107 ? -10.752 8.170 -18.987 1.00 42.91 107 VAL A CA 1
ATOM 825 C C . VAL A 1 107 ? -11.745 9.099 -18.307 1.00 42.91 107 VAL A C 1
ATOM 827 O O . VAL A 1 107 ? -11.686 9.311 -17.097 1.00 42.91 107 VAL A O 1
ATOM 830 N N . SER A 1 108 ? -12.568 9.763 -19.111 1.00 46.91 108 SER A N 1
ATOM 831 C CA . SER A 1 108 ? -13.698 10.546 -18.638 1.00 46.91 108 SER A CA 1
ATOM 832 C C . SER A 1 108 ? -14.678 9.593 -17.966 1.00 46.91 108 SER A C 1
ATOM 834 O O . SER A 1 108 ? -15.535 9.012 -18.628 1.00 46.91 108 SER A O 1
ATOM 836 N N . GLU A 1 109 ? -14.506 9.402 -16.665 1.00 43.75 109 GLU A N 1
ATOM 837 C CA . GLU A 1 109 ? -15.513 8.802 -15.809 1.00 43.75 109 GLU A CA 1
ATOM 838 C C . GLU A 1 109 ? -16.513 9.892 -15.420 1.00 43.75 109 GLU A C 1
ATOM 840 O O . GLU A 1 109 ? -16.166 10.947 -14.883 1.00 43.75 109 GLU A O 1
ATOM 845 N N . GLU A 1 110 ? -17.774 9.643 -15.759 1.00 43.69 110 GLU A N 1
ATOM 846 C CA . GLU A 1 110 ? -18.918 10.335 -15.179 1.00 43.69 110 GLU A CA 1
ATOM 847 C C . GLU A 1 110 ? -18.846 10.249 -13.640 1.00 43.69 110 GLU A C 1
ATOM 849 O O . GLU A 1 110 ? -18.335 9.261 -13.109 1.00 43.69 110 GLU A O 1
ATOM 854 N N . PRO A 1 111 ? -19.327 11.264 -12.897 1.00 40.59 111 PRO A N 1
ATOM 855 C CA . PRO A 1 111 ? -19.050 11.401 -11.472 1.00 40.59 111 PRO A CA 1
ATOM 856 C C . PRO A 1 111 ? -19.742 10.296 -10.666 1.00 40.59 111 PRO A C 1
ATOM 858 O O . PRO A 1 111 ? -20.898 10.424 -10.265 1.00 40.59 111 PRO A O 1
ATOM 861 N N . GLN A 1 112 ? -19.018 9.216 -10.389 1.00 40.84 112 GLN A N 1
ATOM 862 C CA . GLN A 1 112 ? -19.354 8.280 -9.327 1.00 40.84 112 GLN A CA 1
ATOM 863 C C . GLN A 1 112 ? -18.769 8.875 -8.047 1.00 40.84 112 GLN A C 1
ATOM 865 O O . GLN A 1 112 ? -17.558 9.028 -7.903 1.00 40.84 112 GLN A O 1
ATOM 870 N N . THR A 1 113 ? -19.637 9.319 -7.141 1.00 48.75 113 THR A N 1
ATOM 871 C CA . THR A 1 113 ? -19.246 9.887 -5.848 1.00 48.75 113 THR A CA 1
ATOM 872 C C . THR A 1 113 ? -18.697 8.781 -4.948 1.00 48.75 113 THR A C 1
ATOM 874 O O . THR A 1 113 ? -19.379 8.299 -4.043 1.00 48.75 113 THR A O 1
ATOM 877 N N . GLU A 1 114 ? -17.475 8.338 -5.211 1.00 52.34 114 GLU A N 1
ATOM 878 C CA . GLU A 1 114 ? -16.748 7.440 -4.328 1.00 52.34 114 GLU A CA 1
ATOM 879 C C . GLU A 1 114 ? -16.252 8.265 -3.138 1.00 52.34 114 GLU A C 1
ATOM 881 O O . GLU A 1 114 ? -15.375 9.124 -3.260 1.00 52.34 114 GLU A O 1
ATOM 886 N N . LYS A 1 115 ? -16.888 8.075 -1.974 1.00 58.59 115 LYS A N 1
ATOM 887 C CA . LYS A 1 115 ? -16.461 8.704 -0.718 1.00 58.59 115 LYS A CA 1
ATOM 888 C C . LYS A 1 115 ? -14.977 8.414 -0.508 1.00 58.59 115 LYS A C 1
ATOM 890 O O . LYS A 1 115 ? -14.570 7.255 -0.533 1.00 58.59 115 LYS A O 1
ATOM 895 N N . SER A 1 116 ? -14.185 9.462 -0.274 1.00 64.75 116 SER A N 1
ATOM 896 C CA . SER A 1 116 ? -12.747 9.317 -0.019 1.00 64.75 116 SER A CA 1
ATOM 897 C C . SER A 1 116 ? -12.492 8.283 1.085 1.00 64.75 116 SER A C 1
ATOM 899 O O . SER A 1 116 ? -13.263 8.195 2.041 1.00 64.75 116 SER A O 1
ATOM 901 N N . GLU A 1 117 ? -11.400 7.521 0.999 1.00 63.66 117 GLU A N 1
ATOM 902 C CA . GLU A 1 117 ? -11.053 6.492 1.997 1.00 63.66 117 GLU A CA 1
ATOM 903 C C . GLU A 1 117 ? -11.053 7.049 3.434 1.00 63.66 117 GLU A C 1
ATOM 905 O O . GLU A 1 117 ? -11.472 6.381 4.382 1.00 63.66 117 GLU A O 1
ATOM 910 N N . GLY A 1 118 ? -10.668 8.321 3.594 1.00 71.00 118 GLY A N 1
ATOM 911 C CA . GLY A 1 118 ? -10.730 9.032 4.870 1.00 71.00 118 GLY A CA 1
ATOM 912 C C . GLY A 1 118 ? -12.153 9.322 5.363 1.00 71.00 118 GLY A C 1
ATOM 913 O O . GLY A 1 118 ? -12.377 9.402 6.566 1.00 71.00 118 GLY A O 1
ATOM 914 N N . GLU A 1 119 ? -13.129 9.471 4.472 1.00 71.56 119 GLU A N 1
ATOM 915 C CA . GLU A 1 119 ? -14.543 9.622 4.821 1.00 71.56 119 GLU A CA 1
ATOM 916 C C . GLU A 1 119 ? -15.182 8.285 5.199 1.00 71.56 119 GLU A C 1
ATOM 918 O O . GLU A 1 119 ? -15.857 8.216 6.223 1.00 71.56 119 GLU A O 1
ATOM 923 N N . VAL A 1 120 ? -14.868 7.207 4.474 1.00 78.06 120 VAL A N 1
ATOM 924 C CA . VAL A 1 120 ? -15.296 5.843 4.832 1.00 78.06 120 VAL A CA 1
ATOM 925 C C . VAL A 1 120 ? -14.761 5.446 6.211 1.00 78.06 120 VAL A C 1
ATOM 927 O O . VAL A 1 120 ? -15.492 4.885 7.029 1.00 78.06 120 VAL A O 1
ATOM 930 N N . LEU A 1 121 ? -13.499 5.774 6.509 1.00 83.56 121 LEU A N 1
ATOM 931 C CA . LEU A 1 121 ? -12.912 5.511 7.822 1.00 83.56 121 LEU A CA 1
ATOM 932 C C . LEU A 1 121 ? -13.589 6.336 8.926 1.00 83.56 121 LEU A C 1
ATOM 934 O O . LEU A 1 121 ? -13.872 5.798 9.994 1.00 83.56 121 LEU A O 1
ATOM 938 N N . ARG A 1 122 ? -13.912 7.612 8.668 1.00 83.81 122 ARG A N 1
ATOM 939 C CA . ARG A 1 122 ? -14.654 8.457 9.621 1.00 83.81 122 ARG A CA 1
ATOM 940 C C . ARG A 1 122 ? -16.064 7.935 9.889 1.00 83.81 122 ARG A C 1
ATOM 942 O O . ARG A 1 122 ? -16.480 7.941 11.045 1.00 83.81 122 ARG A O 1
ATOM 949 N N . ASP A 1 123 ? -16.775 7.473 8.865 1.00 85.62 123 ASP A N 1
ATOM 950 C CA . ASP A 1 123 ? -18.119 6.904 9.014 1.00 85.62 123 ASP A CA 1
ATOM 951 C C . ASP A 1 123 ? -18.073 5.617 9.853 1.00 85.62 123 ASP A C 1
ATOM 953 O O . ASP A 1 123 ? -18.816 5.490 10.828 1.00 85.62 123 ASP A O 1
ATOM 957 N N . ARG A 1 124 ? -17.110 4.724 9.579 1.00 90.00 124 ARG A N 1
ATOM 958 C CA . ARG A 1 124 ? -16.880 3.516 10.393 1.00 90.00 124 ARG A CA 1
ATOM 959 C C . ARG A 1 124 ? -16.521 3.851 11.841 1.00 90.00 124 ARG A C 1
ATOM 961 O O . ARG A 1 124 ? -17.027 3.203 12.750 1.00 90.00 124 ARG A O 1
ATOM 968 N N . MET A 1 125 ? -15.693 4.874 12.071 1.00 89.06 125 MET A N 1
ATOM 969 C CA . MET A 1 125 ? -15.344 5.323 13.426 1.00 89.06 125 MET A CA 1
ATOM 970 C C . MET A 1 125 ? -16.562 5.859 14.191 1.00 89.06 125 MET A C 1
ATOM 972 O O . MET A 1 125 ? -16.709 5.574 15.379 1.00 89.06 125 MET A O 1
ATOM 976 N N . ARG A 1 126 ? -17.460 6.597 13.524 1.00 92.88 126 ARG A N 1
ATOM 977 C CA . ARG A 1 126 ? -18.706 7.090 14.135 1.00 92.88 126 ARG A CA 1
ATOM 978 C C . ARG A 1 126 ? -19.644 5.951 14.511 1.00 92.88 126 ARG A C 1
ATOM 980 O O . ARG A 1 126 ? -20.211 5.975 15.597 1.00 92.88 126 ARG A O 1
ATOM 987 N N . GLU A 1 127 ? -19.774 4.954 13.644 1.00 89.00 127 GLU A N 1
ATOM 988 C CA . GLU A 1 127 ? -20.597 3.775 13.910 1.00 89.00 127 GLU A CA 1
ATOM 989 C C . GLU A 1 127 ? -20.059 2.976 15.104 1.00 89.00 127 GLU A C 1
ATOM 991 O O . GLU A 1 127 ? -20.809 2.662 16.028 1.00 89.00 127 GLU A O 1
ATOM 996 N N . THR A 1 128 ? -18.742 2.744 15.165 1.00 91.12 128 THR A N 1
ATOM 997 C CA . THR A 1 128 ? -18.128 2.090 16.329 1.00 91.12 128 THR A CA 1
ATOM 998 C C . THR A 1 128 ? -18.282 2.909 17.609 1.00 91.12 128 THR A C 1
ATOM 1000 O O . THR A 1 128 ? -18.524 2.334 18.667 1.00 91.12 128 THR A O 1
ATOM 1003 N N . GLN A 1 129 ? -18.209 4.242 17.526 1.00 92.81 129 GLN A N 1
ATOM 1004 C CA . GLN A 1 129 ? -18.386 5.110 18.689 1.00 92.81 129 GLN A CA 1
ATOM 1005 C C . GLN A 1 129 ? -19.825 5.069 19.214 1.00 92.81 129 GLN A C 1
ATOM 1007 O O . GLN A 1 129 ? -20.027 4.975 20.418 1.00 92.81 129 GLN A O 1
ATOM 1012 N N . ALA A 1 130 ? -20.826 5.055 18.330 1.00 93.69 130 ALA A N 1
ATOM 1013 C CA . ALA A 1 130 ? -22.227 4.954 18.733 1.00 93.69 130 ALA A CA 1
ATOM 1014 C C . ALA A 1 130 ? -22.528 3.641 19.478 1.00 93.69 130 ALA A C 1
ATOM 1016 O O . ALA A 1 130 ? -23.291 3.634 20.446 1.00 93.69 130 ALA A O 1
ATOM 1017 N N . ILE A 1 131 ? -21.898 2.536 19.061 1.00 94.69 131 ILE A N 1
ATOM 1018 C CA . ILE A 1 131 ? -22.008 1.241 19.747 1.00 94.69 131 ILE A CA 1
ATOM 1019 C C . ILE A 1 131 ? -21.383 1.318 21.145 1.00 94.69 131 ILE A C 1
ATOM 1021 O O . ILE A 1 131 ? -22.002 0.869 22.111 1.00 94.69 131 ILE A O 1
ATOM 1025 N N . ILE A 1 132 ? -20.193 1.914 21.268 1.00 93.81 132 ILE A N 1
ATOM 1026 C CA . ILE A 1 132 ? -19.512 2.102 22.558 1.00 93.81 132 ILE A CA 1
ATOM 1027 C C . ILE A 1 132 ? -20.363 2.974 23.491 1.00 93.81 132 ILE A C 1
ATOM 1029 O O . ILE A 1 132 ? -20.605 2.590 24.632 1.00 93.81 132 ILE A O 1
ATOM 1033 N N . ASP A 1 133 ? -20.896 4.092 22.997 1.00 94.75 133 ASP A N 1
ATOM 1034 C CA . ASP A 1 133 ? -21.735 5.003 23.784 1.00 94.75 133 ASP A CA 1
ATOM 1035 C C . ASP A 1 133 ? -23.043 4.335 24.236 1.00 94.75 133 ASP A C 1
ATOM 1037 O O . ASP A 1 133 ? -23.550 4.614 25.323 1.00 94.75 133 ASP A O 1
ATOM 1041 N N . SER A 1 134 ? -23.612 3.450 23.413 1.00 95.56 134 SER A N 1
ATOM 1042 C CA . SER A 1 134 ? -24.786 2.662 23.795 1.00 95.56 134 SER A CA 1
ATOM 1043 C C . SER A 1 134 ? -24.453 1.649 24.889 1.00 95.56 134 SER A C 1
ATOM 1045 O O . SER A 1 134 ? -25.240 1.491 25.819 1.00 95.56 134 SER A O 1
ATOM 1047 N N . GLN A 1 135 ? -23.314 0.957 24.789 1.00 94.25 135 GLN A N 1
ATOM 1048 C CA . GLN A 1 135 ? -22.876 0.000 25.810 1.00 94.25 135 GLN A CA 1
ATOM 1049 C C . GLN A 1 135 ? -22.556 0.704 27.132 1.00 94.25 135 GLN A C 1
ATOM 1051 O O . GLN A 1 135 ? -22.913 0.193 28.190 1.00 94.25 135 GLN A O 1
ATOM 1056 N N . GLN A 1 136 ? -21.965 1.900 27.074 1.00 95.06 136 GLN A N 1
ATOM 1057 C CA . GLN A 1 136 ? -21.652 2.692 28.260 1.00 95.06 136 GLN A CA 1
ATOM 1058 C C . GLN A 1 136 ? -22.915 3.080 29.040 1.00 95.06 136 GLN A C 1
ATOM 1060 O O . GLN A 1 136 ? -22.956 2.872 30.245 1.00 95.06 136 GLN A O 1
ATOM 1065 N N . ARG A 1 137 ? -23.982 3.536 28.366 1.00 95.88 137 ARG A N 1
ATOM 1066 C CA . ARG A 1 137 ? -25.257 3.873 29.037 1.00 95.88 137 ARG A CA 1
ATOM 1067 C C . ARG A 1 137 ? -25.870 2.683 29.770 1.00 95.88 137 ARG A C 1
ATOM 1069 O O . ARG A 1 137 ? -26.387 2.846 30.867 1.00 95.88 137 ARG A O 1
ATOM 1076 N N . VAL A 1 138 ? -25.804 1.496 29.164 1.00 96.31 138 VAL A N 1
ATOM 1077 C CA . VAL A 1 138 ? -26.295 0.262 29.795 1.00 96.31 138 VAL A CA 1
ATOM 1078 C C . VAL A 1 138 ? -25.472 -0.065 31.039 1.00 96.31 138 VAL A C 1
ATOM 1080 O O . VAL A 1 138 ? -26.043 -0.453 32.055 1.00 96.31 138 VAL A O 1
ATOM 1083 N N . MET A 1 139 ? -24.147 0.109 30.986 1.00 95.38 139 MET A N 1
ATOM 1084 C CA . MET A 1 139 ? -23.304 -0.079 32.169 1.00 95.38 139 MET A CA 1
ATOM 1085 C C . MET A 1 139 ? -23.615 0.947 33.263 1.00 95.38 139 MET A C 1
ATOM 1087 O O . MET A 1 139 ? -23.701 0.563 34.426 1.00 95.38 139 MET A O 1
ATOM 1091 N N . ASP A 1 140 ? -23.832 2.213 32.910 1.00 96.12 140 ASP A N 1
ATOM 1092 C CA . ASP A 1 140 ? -24.144 3.271 33.876 1.00 96.12 140 ASP A CA 1
ATOM 1093 C C . ASP A 1 140 ? -25.490 3.004 34.589 1.00 96.12 140 ASP A C 1
ATOM 1095 O O . ASP A 1 140 ? -25.566 3.070 35.814 1.00 96.12 140 ASP A O 1
ATOM 1099 N N . GLU A 1 141 ? -26.527 2.573 33.863 1.00 95.94 141 GLU A N 1
ATOM 1100 C CA . GLU A 1 141 ? -27.831 2.212 34.451 1.00 95.94 141 GLU A CA 1
ATOM 1101 C C . GLU A 1 141 ? -27.743 0.980 35.377 1.00 95.94 141 GLU A C 1
ATOM 1103 O O . GLU A 1 141 ? -28.402 0.899 36.422 1.00 95.94 141 GLU A O 1
ATOM 1108 N N . GLN A 1 142 ? -26.885 0.013 35.032 1.00 96.44 142 GLN A N 1
ATOM 1109 C CA . GLN A 1 142 ? -26.593 -1.123 35.908 1.00 96.44 142 GLN A CA 1
ATOM 1110 C C . GLN A 1 142 ? -25.878 -0.687 37.189 1.00 96.44 142 GLN A C 1
ATOM 1112 O O . GLN A 1 142 ? -26.186 -1.219 38.258 1.00 96.44 142 GLN A O 1
ATOM 1117 N N . ILE A 1 143 ? -24.953 0.272 37.100 1.00 96.25 143 ILE A N 1
ATOM 1118 C CA . ILE A 1 143 ? -24.252 0.824 38.263 1.00 96.25 143 ILE A CA 1
ATOM 1119 C C . ILE A 1 143 ? -25.249 1.509 39.200 1.00 96.25 143 ILE A C 1
ATOM 1121 O O . ILE A 1 143 ? -25.280 1.155 40.378 1.00 96.25 143 ILE A O 1
ATOM 1125 N N . ASP A 1 144 ? -26.122 2.379 38.686 1.00 96.00 144 ASP A N 1
ATOM 1126 C CA . ASP A 1 144 ? -27.148 3.064 39.489 1.00 96.00 144 ASP A CA 1
ATOM 1127 C C . ASP A 1 144 ? -28.046 2.061 40.234 1.00 96.00 144 ASP A C 1
ATOM 1129 O O . ASP A 1 144 ? -28.313 2.191 41.434 1.00 96.00 144 ASP A O 1
ATOM 1133 N N . THR A 1 145 ? -28.448 0.991 39.542 1.00 96.50 145 THR A N 1
ATOM 1134 C CA . THR A 1 145 ? -29.254 -0.088 40.131 1.00 96.50 145 THR A CA 1
ATOM 1135 C C . THR A 1 145 ? -28.505 -0.806 41.259 1.00 96.50 145 THR A C 1
ATOM 1137 O O . THR A 1 145 ? -29.078 -1.092 42.316 1.00 96.50 145 THR A O 1
ATOM 1140 N N . ILE A 1 146 ? -27.218 -1.113 41.060 1.00 95.38 146 ILE A N 1
ATOM 1141 C CA . ILE A 1 146 ? -26.375 -1.765 42.073 1.00 95.38 146 ILE A CA 1
ATOM 1142 C C . ILE A 1 146 ? -26.199 -0.854 43.291 1.00 95.38 146 ILE A C 1
ATOM 1144 O O . ILE A 1 146 ? -26.268 -1.324 44.433 1.00 95.38 146 ILE A O 1
ATOM 1148 N N . GLU A 1 147 ? -25.996 0.444 43.077 1.00 96.31 147 GLU A N 1
ATOM 1149 C CA . GLU A 1 147 ? -25.876 1.415 44.160 1.00 96.31 147 GLU A CA 1
ATOM 1150 C C . GLU A 1 147 ? -27.166 1.497 44.980 1.00 96.31 147 GLU A C 1
ATOM 1152 O O . GLU A 1 147 ? -27.117 1.419 46.214 1.00 96.31 147 GLU A O 1
ATOM 1157 N N . GLU A 1 148 ? -28.330 1.550 44.328 1.00 95.94 148 GLU A N 1
ATOM 1158 C CA . GLU A 1 148 ? -29.620 1.552 45.016 1.00 95.94 148 GLU A CA 1
ATOM 1159 C C . GLU A 1 148 ? -29.806 0.276 45.852 1.00 95.94 148 GLU A C 1
ATOM 1161 O O . GLU A 1 148 ? -30.096 0.358 47.054 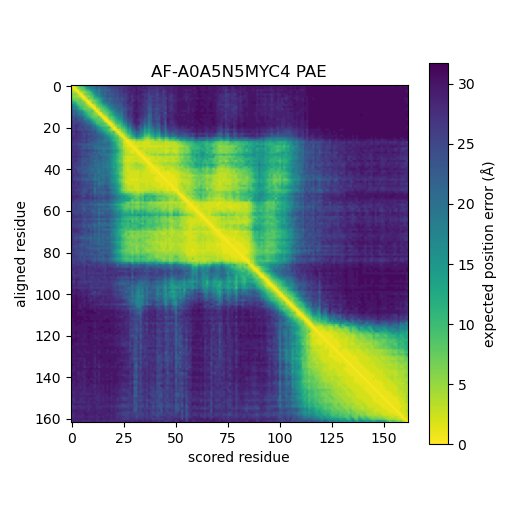1.00 95.94 148 GLU A O 1
ATOM 1166 N N . GLN A 1 149 ? -29.529 -0.901 45.279 1.00 95.75 149 GLN A N 1
ATOM 1167 C CA . GLN A 1 149 ? -29.557 -2.176 46.005 1.00 95.75 149 GLN A CA 1
ATOM 1168 C C . GLN A 1 149 ? -28.623 -2.163 47.222 1.00 95.75 149 GLN A C 1
ATOM 1170 O O . GLN A 1 149 ? -29.016 -2.581 48.317 1.00 95.75 149 GLN A O 1
ATOM 1175 N N . ALA A 1 150 ? -27.409 -1.626 47.081 1.00 95.56 150 ALA A N 1
ATOM 1176 C CA . ALA A 1 150 ? -26.462 -1.508 48.183 1.00 95.56 150 ALA A CA 1
ATOM 1177 C C . ALA A 1 150 ? -26.994 -0.601 49.307 1.00 95.56 150 ALA A C 1
ATOM 1179 O O . ALA A 1 150 ? -26.800 -0.907 50.489 1.00 95.56 150 ALA A O 1
ATOM 1180 N N . THR A 1 151 ? -27.699 0.491 48.984 1.00 96.00 151 THR A N 1
ATOM 1181 C CA . THR A 1 151 ? -28.328 1.345 50.010 1.00 96.00 151 THR A CA 1
ATOM 1182 C C . THR A 1 151 ? -29.466 0.635 50.743 1.00 96.00 151 THR A C 1
ATOM 1184 O O . THR A 1 151 ? -29.577 0.764 51.968 1.00 96.00 151 THR A O 1
ATOM 1187 N N . VAL A 1 152 ? -30.280 -0.154 50.034 1.00 96.00 152 VAL A N 1
ATOM 1188 C CA . VAL A 1 152 ? -31.360 -0.956 50.625 1.00 96.00 152 VAL A CA 1
ATOM 1189 C C . VAL A 1 152 ? -30.782 -1.997 51.579 1.00 96.00 152 VAL A C 1
ATOM 1191 O O . VAL A 1 152 ? -31.229 -2.086 52.726 1.00 96.00 152 VAL A O 1
ATOM 1194 N N . ILE A 1 153 ? -29.738 -2.713 51.157 1.00 94.81 153 ILE A N 1
ATOM 1195 C CA . ILE A 1 153 ? -29.041 -3.703 51.988 1.00 94.81 153 ILE A CA 1
ATOM 1196 C C . ILE A 1 153 ? -28.463 -3.036 53.241 1.00 94.81 153 ILE A C 1
ATOM 1198 O O . ILE A 1 153 ? -28.676 -3.528 54.350 1.00 94.81 153 ILE A O 1
ATOM 1202 N N . LYS A 1 154 ? -27.797 -1.879 53.109 1.00 95.19 154 LYS A N 1
ATOM 1203 C CA . LYS A 1 154 ? -27.278 -1.117 54.261 1.00 95.19 154 LYS A CA 1
ATOM 1204 C C . LYS A 1 154 ? -28.391 -0.749 55.253 1.00 95.19 154 LYS A C 1
ATOM 1206 O O . LYS A 1 154 ? -28.209 -0.919 56.459 1.00 95.19 154 LYS A O 1
ATOM 1211 N N . LYS A 1 155 ? -29.558 -0.299 54.771 1.00 93.56 155 LYS A N 1
ATOM 1212 C CA . LYS A 1 155 ? -30.724 0.022 55.620 1.00 93.56 155 LYS A CA 1
ATOM 1213 C C . LYS A 1 155 ? -31.310 -1.217 56.306 1.00 93.56 155 LYS A C 1
ATOM 1215 O O . LYS A 1 155 ? -31.638 -1.149 57.488 1.00 93.56 155 LYS A O 1
ATOM 1220 N N . GLN A 1 156 ? -31.433 -2.341 55.597 1.00 92.25 156 GLN A N 1
ATOM 1221 C CA . GLN A 1 156 ? -31.901 -3.610 56.171 1.00 92.25 156 GLN A CA 1
ATOM 1222 C C . GLN A 1 156 ? -30.952 -4.109 57.266 1.00 92.25 156 GLN A C 1
ATOM 1224 O O . GLN A 1 156 ? -31.400 -4.444 58.360 1.00 92.25 156 GLN A O 1
ATOM 1229 N N . GLN A 1 157 ? -29.640 -4.071 57.018 1.00 92.25 157 GLN A N 1
ATOM 1230 C CA . GLN A 1 157 ? -28.630 -4.441 58.010 1.00 92.25 157 GLN A CA 1
ATOM 1231 C C . GLN A 1 157 ? -28.662 -3.541 59.250 1.00 92.25 157 GLN A C 1
ATOM 1233 O O . GLN A 1 157 ? -28.464 -4.042 60.349 1.00 92.25 157 GLN A O 1
ATOM 1238 N N . ALA A 1 158 ? -28.911 -2.235 59.102 1.00 89.56 158 ALA A N 1
ATOM 1239 C CA . ALA A 1 158 ? -29.036 -1.323 60.241 1.00 89.56 158 ALA A CA 1
ATOM 1240 C C . ALA A 1 158 ? -30.262 -1.640 61.116 1.00 89.56 158 ALA A C 1
ATOM 1242 O O . ALA A 1 158 ? -30.175 -1.558 62.335 1.00 89.56 158 ALA A O 1
ATOM 1243 N N . ARG A 1 159 ? -31.383 -2.056 60.509 1.00 87.81 159 ARG A N 1
ATOM 1244 C CA . ARG A 1 159 ? -32.594 -2.474 61.239 1.00 87.81 159 ARG A CA 1
ATOM 1245 C C . ARG A 1 159 ? -32.422 -3.788 61.994 1.00 87.81 159 ARG A C 1
ATOM 1247 O O . ARG A 1 159 ? -33.029 -3.938 63.037 1.00 87.81 159 ARG A O 1
ATOM 1254 N N . LEU A 1 160 ? -31.620 -4.717 61.474 1.00 85.12 160 LEU A N 1
ATOM 1255 C CA . LEU A 1 160 ? -31.313 -5.986 62.149 1.00 85.12 160 LEU A CA 1
ATOM 1256 C C . LEU A 1 160 ? -30.311 -5.831 63.308 1.00 85.12 160 LEU A C 1
ATOM 1258 O O . LEU A 1 160 ? -30.140 -6.763 64.086 1.00 85.12 160 LEU A O 1
ATOM 1262 N N . ARG A 1 161 ? -29.606 -4.694 63.389 1.00 80.00 161 ARG A N 1
ATOM 1263 C CA . ARG A 1 161 ? -28.636 -4.387 64.456 1.00 80.00 161 ARG A CA 1
ATOM 1264 C C . ARG A 1 161 ? -29.243 -3.616 65.640 1.00 80.00 161 ARG A C 1
ATOM 1266 O O . ARG A 1 161 ? -28.550 -3.486 66.645 1.00 80.00 161 ARG A O 1
ATOM 1273 N N . ASN A 1 162 ? -30.472 -3.109 65.508 1.00 62.66 162 ASN A N 1
ATOM 1274 C CA . ASN A 1 162 ? -31.261 -2.472 66.574 1.00 62.66 162 ASN A CA 1
ATOM 1275 C C . ASN A 1 162 ? -32.308 -3.449 67.109 1.00 62.66 162 ASN A C 1
ATOM 1277 O O . ASN A 1 162 ? -32.625 -3.343 68.311 1.00 62.66 162 ASN A O 1
#